Protein AF-A0A1Y1YC53-F1 (afdb_monomer_lite)

Sequence (71 aa):
MTDGLLRLIAENAPFIKELRITNSEYVTDLVLEFLIEKCIYLNRLHIIGNSEVAGISANLLKRCDHIYSCN

pLDDT: mean 71.29, std 14.7, range [35.78, 91.12]

Structure (mmCIF, N/CA/C/O backbone):
data_AF-A0A1Y1YC53-F1
#
_entry.id   AF-A0A1Y1YC53-F1
#
loop_
_atom_site.group_PDB
_atom_site.id
_atom_site.type_symbol
_atom_site.label_atom_id
_atom_site.label_alt_id
_atom_site.label_comp_id
_atom_site.label_asym_id
_atom_site.label_entity_id
_atom_site.label_seq_id
_atom_site.pdbx_PDB_ins_code
_atom_site.Cartn_x
_atom_site.Cartn_y
_atom_site.Cartn_z
_atom_site.occupancy
_atom_site.B_iso_or_equiv
_atom_site.auth_seq_id
_atom_site.auth_comp_id
_atom_site.auth_asym_id
_atom_site.auth_atom_id
_atom_site.pdbx_PDB_model_num
ATOM 1 N N . MET A 1 1 ? -0.373 2.660 -12.686 1.00 66.00 1 MET A N 1
ATOM 2 C CA . MET A 1 1 ? -0.631 3.650 -11.603 1.00 66.00 1 MET A CA 1
ATOM 3 C C . MET A 1 1 ? 0.690 4.338 -11.243 1.00 66.00 1 MET A C 1
ATOM 5 O O . MET A 1 1 ? 1.720 3.707 -11.439 1.00 66.00 1 MET A O 1
ATOM 9 N N . THR A 1 2 ? 0.697 5.591 -10.770 1.00 73.12 2 THR A N 1
ATOM 10 C CA . THR A 1 2 ? 1.927 6.326 -10.380 1.00 73.12 2 THR A CA 1
ATOM 11 C C . THR A 1 2 ? 1.957 6.642 -8.881 1.00 73.12 2 THR A C 1
ATOM 13 O O . THR A 1 2 ? 0.901 6.774 -8.257 1.00 73.12 2 THR A O 1
ATOM 16 N N . ASP A 1 3 ? 3.156 6.825 -8.314 1.00 80.06 3 ASP A N 1
ATOM 17 C CA . ASP A 1 3 ? 3.361 7.146 -6.890 1.00 80.06 3 ASP A CA 1
ATOM 18 C C . ASP A 1 3 ? 2.561 8.373 -6.422 1.00 80.06 3 ASP A C 1
ATOM 20 O O . ASP A 1 3 ? 1.968 8.371 -5.343 1.00 80.06 3 ASP A O 1
ATOM 24 N N . GLY A 1 4 ? 2.476 9.418 -7.251 1.00 84.12 4 GLY A N 1
ATOM 25 C CA . GLY A 1 4 ? 1.721 10.628 -6.913 1.00 84.12 4 GLY A CA 1
ATOM 26 C C . GLY A 1 4 ? 0.237 10.353 -6.655 1.00 84.12 4 GLY A C 1
ATOM 27 O O . GLY A 1 4 ? -0.339 10.894 -5.713 1.00 84.12 4 GLY A O 1
ATOM 28 N N . LEU A 1 5 ? -0.371 9.458 -7.440 1.00 84.69 5 LEU A N 1
ATOM 29 C CA . LEU A 1 5 ? -1.772 9.088 -7.261 1.00 84.69 5 LEU A CA 1
ATOM 30 C C . LEU A 1 5 ? -1.980 8.270 -5.981 1.00 84.69 5 LEU A C 1
ATOM 32 O O . LEU A 1 5 ? -2.952 8.498 -5.267 1.00 84.69 5 LEU A O 1
ATOM 36 N N . LEU A 1 6 ? -1.064 7.350 -5.665 1.00 83.44 6 LEU A N 1
ATOM 37 C CA . LEU A 1 6 ? -1.139 6.553 -4.437 1.00 83.44 6 LEU A CA 1
ATOM 38 C C . LEU A 1 6 ? -1.000 7.421 -3.183 1.00 83.44 6 LEU A C 1
ATOM 40 O O . LEU A 1 6 ? -1.751 7.220 -2.231 1.00 83.44 6 LEU A O 1
ATOM 44 N N . ARG A 1 7 ? -0.119 8.430 -3.197 1.00 87.81 7 ARG A N 1
ATOM 45 C CA . ARG A 1 7 ? -0.036 9.410 -2.101 1.00 87.81 7 ARG A CA 1
ATOM 46 C C . ARG A 1 7 ? -1.339 10.173 -1.928 1.00 87.81 7 ARG A C 1
ATOM 48 O O . ARG A 1 7 ? -1.836 10.277 -0.814 1.00 87.81 7 ARG A O 1
ATOM 55 N N . LEU A 1 8 ? -1.920 10.643 -3.030 1.00 89.12 8 LEU A N 1
ATOM 56 C CA . LEU A 1 8 ? -3.169 11.395 -2.985 1.00 89.12 8 LEU A CA 1
ATOM 57 C C . LEU A 1 8 ? -4.319 10.544 -2.421 1.00 89.12 8 LEU A C 1
ATOM 59 O O . LEU A 1 8 ? -5.127 11.038 -1.638 1.00 89.12 8 LEU A O 1
ATOM 63 N N . ILE A 1 9 ? -4.367 9.255 -2.771 1.00 86.62 9 ILE A N 1
ATOM 64 C CA . ILE A 1 9 ? -5.321 8.294 -2.201 1.00 86.62 9 ILE A CA 1
ATOM 65 C C . ILE A 1 9 ? -5.069 8.108 -0.703 1.00 86.62 9 ILE A C 1
ATOM 67 O O . ILE A 1 9 ? -6.012 8.184 0.077 1.00 86.62 9 ILE A O 1
ATOM 71 N N . ALA A 1 10 ? -3.818 7.904 -0.292 1.00 86.44 10 ALA A N 1
ATOM 72 C CA . ALA A 1 10 ? -3.457 7.736 1.112 1.00 86.44 10 ALA A CA 1
ATOM 73 C C . ALA A 1 10 ? -3.840 8.957 1.971 1.00 86.44 10 ALA A C 1
ATOM 75 O O . ALA A 1 10 ? -4.286 8.807 3.106 1.00 86.44 10 ALA A O 1
ATOM 76 N N . GLU A 1 11 ? -3.717 10.166 1.421 1.00 89.75 11 GLU A N 1
ATOM 77 C CA . GLU A 1 11 ? -4.076 11.407 2.114 1.00 89.75 11 GLU A CA 1
ATOM 78 C C . GLU A 1 11 ? -5.587 11.659 2.167 1.00 89.75 11 GLU A C 1
ATOM 80 O O . GLU A 1 11 ? -6.093 12.126 3.186 1.00 89.75 11 GLU A O 1
ATOM 85 N N . ASN A 1 12 ? -6.318 11.347 1.093 1.00 91.12 12 ASN A N 1
ATOM 86 C CA . ASN A 1 12 ? -7.752 11.644 1.001 1.00 91.12 12 ASN A CA 1
ATOM 87 C C . ASN A 1 12 ? -8.646 10.493 1.479 1.00 91.12 12 ASN A C 1
ATOM 89 O O . ASN A 1 12 ? -9.829 10.704 1.749 1.00 91.12 12 ASN A O 1
ATOM 93 N N . ALA A 1 13 ? -8.113 9.276 1.577 1.00 87.19 13 ALA A N 1
ATOM 94 C CA . ALA A 1 13 ? -8.888 8.079 1.874 1.00 87.19 13 ALA A CA 1
ATOM 95 C C . ALA A 1 13 ? -8.207 7.165 2.921 1.00 87.19 13 ALA A C 1
ATOM 97 O O . ALA A 1 13 ? -7.979 5.981 2.663 1.00 87.19 13 ALA A O 1
ATOM 98 N N . PRO A 1 14 ? -7.963 7.664 4.151 1.00 84.31 14 PRO A N 1
ATOM 99 C CA . PRO A 1 14 ? -7.311 6.899 5.224 1.00 84.31 14 PRO A CA 1
ATOM 100 C C . PRO A 1 14 ? -8.145 5.707 5.737 1.00 84.31 14 PRO A C 1
ATOM 102 O O . PRO A 1 14 ? -7.642 4.841 6.450 1.00 84.31 14 PRO A O 1
ATOM 105 N N . PHE A 1 15 ? -9.430 5.641 5.374 1.00 86.88 15 PHE A N 1
ATOM 106 C CA . PHE A 1 15 ? -10.362 4.575 5.764 1.00 86.88 15 PHE A CA 1
ATOM 107 C C . PHE A 1 15 ? -10.473 3.442 4.735 1.00 86.88 15 PHE A C 1
ATOM 109 O O . PHE A 1 15 ? -11.348 2.580 4.865 1.00 86.88 15 PHE A O 1
ATOM 116 N N . ILE A 1 16 ? -9.637 3.443 3.692 1.00 85.69 16 ILE A N 1
ATOM 117 C CA . ILE A 1 16 ? -9.632 2.369 2.697 1.00 85.69 16 ILE A CA 1
ATOM 118 C C . ILE A 1 16 ? -9.300 1.047 3.377 1.00 85.69 16 ILE A C 1
ATOM 120 O O . ILE A 1 16 ? -8.309 0.934 4.087 1.00 85.69 16 ILE A O 1
ATOM 124 N N . LYS A 1 17 ? -10.134 0.038 3.108 1.00 85.88 17 LYS A N 1
ATOM 125 C CA . LYS A 1 17 ? -9.945 -1.336 3.589 1.00 85.88 17 LYS A CA 1
ATOM 126 C C . LYS A 1 17 ? -9.327 -2.259 2.555 1.00 85.88 17 LYS A C 1
ATOM 128 O O . LYS A 1 17 ? -8.746 -3.275 2.919 1.00 85.88 17 LYS A O 1
ATOM 133 N N . GLU A 1 18 ? -9.502 -1.937 1.280 1.00 84.06 18 GLU A N 1
ATOM 134 C CA . GLU A 1 18 ? -9.040 -2.752 0.169 1.00 84.06 18 GLU A CA 1
ATOM 135 C C . GLU A 1 18 ? -8.586 -1.857 -0.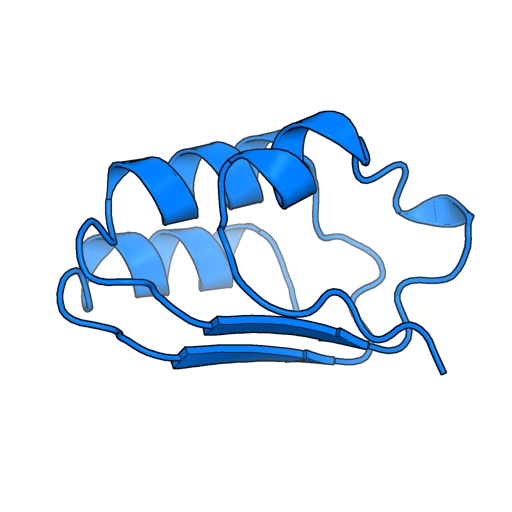981 1.00 84.06 18 GLU A C 1
ATOM 137 O O . GLU A 1 18 ? -9.348 -1.006 -1.442 1.00 84.06 18 GLU A O 1
ATOM 142 N N . LEU A 1 19 ? -7.355 -2.057 -1.442 1.00 81.12 19 LEU A N 1
ATOM 143 C CA . LEU A 1 19 ? -6.774 -1.347 -2.571 1.00 81.12 19 LEU A CA 1
ATOM 144 C C . LEU A 1 19 ? -6.218 -2.356 -3.572 1.00 81.12 19 LEU A C 1
ATOM 146 O O . LEU A 1 19 ? -5.471 -3.264 -3.212 1.00 81.12 19 LEU A O 1
ATOM 150 N N . ARG A 1 20 ? -6.581 -2.188 -4.844 1.00 80.06 20 ARG A N 1
ATOM 151 C CA . ARG A 1 20 ? -6.024 -2.968 -5.949 1.00 80.06 20 ARG A CA 1
ATOM 152 C C . ARG A 1 20 ? -5.201 -2.064 -6.855 1.00 80.06 20 ARG A C 1
ATOM 154 O O . ARG A 1 20 ? -5.726 -1.116 -7.431 1.00 80.06 20 ARG A O 1
ATOM 161 N N . ILE A 1 21 ? -3.930 -2.397 -7.002 1.00 76.81 21 ILE A N 1
ATOM 162 C CA . ILE A 1 21 ? -2.965 -1.755 -7.884 1.00 76.81 21 ILE A CA 1
ATOM 163 C C . ILE A 1 21 ? -2.698 -2.740 -9.019 1.00 76.81 21 ILE A C 1
ATOM 165 O O . ILE A 1 21 ? -2.193 -3.833 -8.792 1.00 76.81 21 ILE A O 1
ATOM 169 N N . THR A 1 22 ? -3.064 -2.377 -10.242 1.00 74.88 22 THR A N 1
ATOM 170 C CA . THR A 1 22 ? -2.868 -3.216 -11.433 1.00 74.88 22 THR A CA 1
ATOM 171 C C . THR A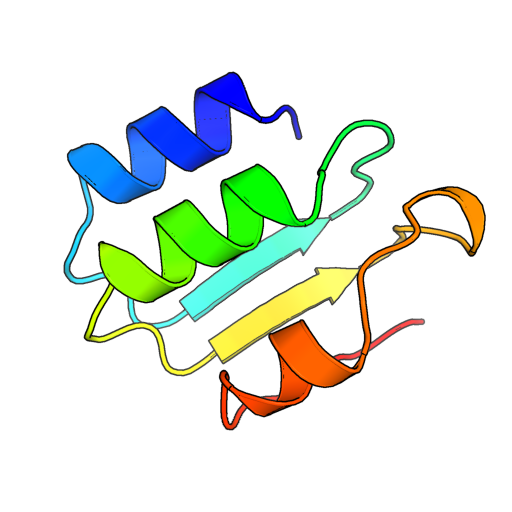 1 22 ? -1.992 -2.479 -12.438 1.00 74.88 22 THR A C 1
ATOM 173 O O . THR A 1 22 ? -2.124 -1.261 -12.583 1.00 74.88 22 THR A O 1
ATOM 176 N N . ASN A 1 23 ? -1.106 -3.214 -13.116 1.00 67.38 23 ASN A N 1
ATOM 177 C CA . ASN A 1 23 ? -0.290 -2.726 -14.233 1.00 67.38 23 ASN A CA 1
ATOM 178 C C . ASN A 1 23 ? 0.448 -1.414 -13.903 1.00 67.38 23 ASN A C 1
ATOM 180 O O . ASN A 1 23 ? 0.224 -0.352 -14.497 1.00 67.38 23 ASN A O 1
ATOM 184 N N . SER A 1 24 ? 1.273 -1.476 -12.863 1.00 66.88 24 SER A N 1
ATOM 185 C CA . SER A 1 24 ? 2.039 -0.336 -12.382 1.00 66.88 24 SER A CA 1
ATOM 186 C C . SER A 1 24 ? 3.516 -0.556 -12.649 1.00 66.88 24 SER A C 1
ATOM 188 O O . SER A 1 24 ? 4.140 -1.407 -12.040 1.00 66.88 24 SER A O 1
ATOM 190 N N . GLU A 1 25 ? 4.079 0.235 -13.555 1.00 66.12 25 GLU A N 1
ATOM 191 C CA . GLU A 1 25 ? 5.512 0.178 -13.878 1.00 66.12 25 GLU A CA 1
ATOM 192 C C . GLU A 1 25 ? 6.359 1.068 -12.952 1.00 66.12 25 GLU A C 1
ATOM 194 O O . GLU A 1 25 ? 7.581 0.984 -12.955 1.00 66.12 25 GLU A O 1
ATOM 199 N N . TYR A 1 26 ? 5.711 1.920 -12.148 1.00 69.94 26 TYR A N 1
ATOM 200 C CA . TYR A 1 26 ? 6.358 3.013 -11.412 1.00 69.94 26 TYR A CA 1
ATOM 201 C C . TYR A 1 26 ? 6.030 3.044 -9.919 1.00 69.94 26 TYR A C 1
ATOM 203 O O . TYR A 1 26 ? 6.217 4.080 -9.291 1.00 69.94 26 TYR A O 1
ATOM 211 N N . VAL A 1 27 ? 5.468 1.968 -9.366 1.00 75.00 27 VAL A N 1
ATOM 212 C CA . VAL A 1 27 ? 5.126 1.924 -7.939 1.00 75.00 27 VAL A CA 1
ATOM 213 C C . VAL A 1 27 ? 6.345 1.493 -7.141 1.00 75.00 27 VAL A C 1
ATOM 215 O O . VAL A 1 27 ? 6.902 0.428 -7.395 1.00 75.00 27 VAL A O 1
ATOM 218 N N . THR A 1 28 ? 6.742 2.324 -6.180 1.00 76.12 28 THR A N 1
ATOM 219 C CA . THR A 1 28 ? 7.918 2.090 -5.331 1.00 76.12 28 THR A CA 1
ATOM 220 C C . THR A 1 28 ? 7.551 1.646 -3.912 1.00 76.12 28 THR A C 1
ATOM 222 O O . THR A 1 28 ? 6.471 1.950 -3.403 1.00 76.12 28 THR A O 1
ATOM 225 N N . ASP A 1 29 ? 8.481 0.984 -3.217 1.00 76.81 29 ASP A N 1
ATOM 226 C CA . ASP A 1 29 ? 8.309 0.615 -1.801 1.00 76.81 29 ASP A CA 1
ATOM 227 C C . ASP A 1 29 ? 7.981 1.821 -0.911 1.00 76.81 29 ASP A C 1
ATOM 229 O O . ASP A 1 29 ? 7.137 1.726 -0.023 1.00 76.81 29 ASP A O 1
ATOM 233 N N . LEU A 1 30 ? 8.577 2.984 -1.193 1.00 82.38 30 LEU A N 1
ATOM 234 C CA . LEU A 1 30 ? 8.361 4.209 -0.418 1.00 82.38 30 LEU A CA 1
ATOM 235 C C . LEU A 1 30 ? 6.901 4.666 -0.438 1.00 82.38 30 LEU A C 1
ATOM 237 O O . LEU A 1 30 ? 6.379 5.135 0.575 1.00 82.38 30 LEU A O 1
ATOM 241 N N . VAL A 1 31 ? 6.229 4.571 -1.590 1.00 81.62 31 VAL A N 1
ATOM 242 C CA . VAL A 1 31 ? 4.821 4.971 -1.657 1.00 81.62 31 VAL A CA 1
ATOM 243 C C . VAL A 1 31 ? 3.911 3.946 -0.994 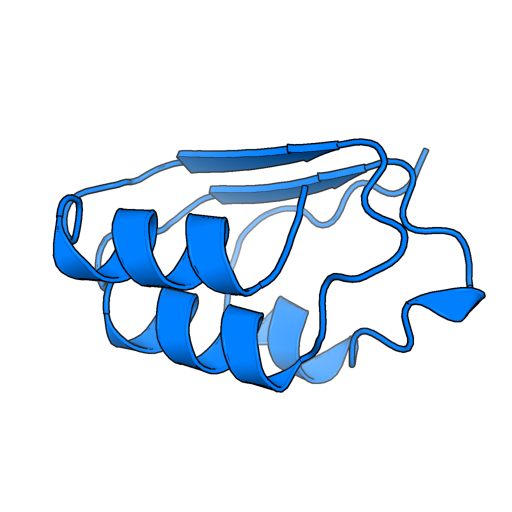1.00 81.62 31 VAL A C 1
ATOM 245 O O . VAL A 1 31 ? 2.892 4.321 -0.417 1.00 81.62 31 VAL A O 1
ATOM 248 N N . LEU A 1 32 ? 4.281 2.666 -1.048 1.00 79.38 32 LEU A N 1
ATOM 249 C CA . LEU A 1 32 ? 3.541 1.604 -0.384 1.00 79.38 32 LEU A CA 1
ATOM 250 C C . LEU A 1 32 ? 3.665 1.733 1.136 1.00 79.38 32 LEU A C 1
ATOM 252 O O . LEU A 1 32 ? 2.649 1.647 1.817 1.00 79.38 32 LEU A O 1
ATOM 256 N N . GLU A 1 33 ? 4.853 2.040 1.663 1.00 81.88 33 GLU A N 1
ATOM 257 C CA . GLU A 1 33 ? 5.044 2.353 3.086 1.00 81.88 33 GLU A CA 1
ATOM 258 C C . GLU A 1 33 ? 4.158 3.511 3.519 1.00 81.88 33 GLU A C 1
ATOM 260 O O . GLU A 1 33 ? 3.391 3.381 4.472 1.00 81.88 33 GLU A O 1
ATOM 265 N N . PHE A 1 34 ? 4.198 4.610 2.766 1.00 85.31 34 PHE A N 1
ATOM 266 C CA . PHE A 1 34 ? 3.372 5.776 3.048 1.00 85.31 34 PHE A CA 1
ATOM 267 C C . PHE A 1 34 ? 1.877 5.434 3.056 1.00 85.31 34 PHE A C 1
ATOM 269 O O . PHE A 1 34 ? 1.123 5.899 3.912 1.00 85.31 34 PHE A O 1
ATOM 276 N N . LEU A 1 35 ? 1.440 4.596 2.116 1.00 83.19 35 LEU A N 1
ATOM 277 C CA . LEU A 1 35 ? 0.056 4.159 2.021 1.00 83.19 35 LEU A CA 1
ATOM 278 C C . LEU A 1 35 ? -0.349 3.277 3.210 1.00 83.19 35 LEU A C 1
ATOM 280 O O . LEU A 1 35 ? -1.430 3.469 3.757 1.00 83.19 35 LEU A O 1
ATOM 284 N N . ILE A 1 36 ? 0.519 2.364 3.645 1.00 79.25 36 ILE A N 1
ATOM 285 C CA . ILE A 1 36 ? 0.288 1.500 4.812 1.00 79.25 36 ILE A CA 1
ATOM 286 C C . ILE A 1 36 ? 0.236 2.325 6.104 1.00 79.25 36 ILE A C 1
ATOM 288 O O . ILE A 1 36 ? -0.598 2.065 6.969 1.00 79.25 36 ILE A O 1
ATOM 292 N N . GLU A 1 37 ? 1.090 3.340 6.237 1.00 84.69 37 GLU A N 1
ATOM 293 C CA . GLU A 1 37 ? 1.112 4.211 7.417 1.00 84.69 37 GLU A CA 1
ATOM 294 C C . GLU A 1 37 ? -0.116 5.119 7.514 1.00 84.69 37 GLU A C 1
ATOM 296 O O . GLU A 1 37 ? -0.613 5.381 8.611 1.00 84.69 37 GLU A O 1
ATOM 301 N N . LYS A 1 38 ? -0.613 5.620 6.379 1.00 87.38 38 LYS A N 1
ATOM 302 C CA . LYS A 1 38 ? -1.774 6.519 6.348 1.00 87.38 38 LYS A CA 1
ATOM 303 C C . LYS A 1 38 ? -3.100 5.773 6.375 1.00 87.38 38 LYS A C 1
ATOM 305 O O . LYS A 1 38 ? -4.023 6.191 7.075 1.00 87.38 38 LYS A O 1
ATOM 310 N N . CYS A 1 39 ? -3.203 4.671 5.642 1.00 86.06 39 CYS A N 1
ATOM 311 C CA . CYS A 1 39 ? -4.411 3.864 5.569 1.00 86.06 39 CYS A CA 1
ATOM 312 C C . CYS A 1 39 ? -4.383 2.777 6.647 1.00 86.06 39 CYS A C 1
ATOM 314 O O . CYS A 1 39 ? -4.259 1.594 6.345 1.00 86.06 39 CYS A O 1
ATOM 316 N N . ILE A 1 40 ? -4.542 3.167 7.915 1.00 82.94 40 ILE A N 1
ATOM 317 C CA . ILE A 1 40 ? -4.477 2.245 9.068 1.00 82.94 40 ILE A CA 1
ATOM 318 C C . ILE A 1 40 ? -5.541 1.133 9.044 1.00 82.94 40 ILE A C 1
ATOM 320 O O . ILE A 1 40 ? -5.422 0.140 9.756 1.00 82.94 40 ILE A O 1
ATOM 324 N N . TYR A 1 41 ? -6.600 1.308 8.247 1.00 82.75 41 TYR A N 1
ATOM 325 C CA . TYR A 1 41 ? -7.670 0.325 8.059 1.00 82.75 41 TYR A CA 1
ATOM 326 C C . TYR A 1 41 ? -7.467 -0.557 6.826 1.00 82.75 41 TYR A C 1
ATOM 328 O O . TYR A 1 41 ? -8.337 -1.384 6.531 1.00 82.75 41 TYR A O 1
ATOM 336 N N . LEU A 1 42 ? -6.361 -0.370 6.098 1.00 80.81 42 LEU A N 1
ATOM 337 C CA . LEU A 1 42 ? -6.048 -1.127 4.899 1.00 80.81 42 LEU A CA 1
ATOM 338 C C . LEU A 1 42 ? -5.757 -2.566 5.286 1.00 80.81 42 LEU A C 1
ATOM 340 O O . LEU A 1 42 ? -4.666 -2.921 5.721 1.00 80.81 42 LEU A O 1
ATOM 344 N N . ASN A 1 43 ? -6.764 -3.399 5.077 1.00 78.31 43 ASN A N 1
ATOM 345 C CA . ASN A 1 43 ? -6.638 -4.823 5.258 1.00 78.31 43 ASN A CA 1
ATOM 346 C C . ASN A 1 43 ? -6.037 -5.412 3.989 1.00 78.31 43 ASN A C 1
ATOM 348 O O . ASN A 1 43 ? -4.947 -5.950 4.055 1.00 78.31 43 ASN A O 1
ATOM 352 N N . ARG A 1 44 ? -6.684 -5.250 2.830 1.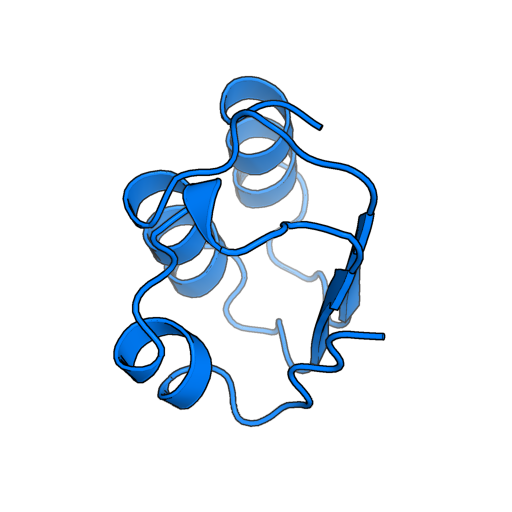00 75.69 44 ARG A N 1
ATOM 353 C CA . ARG A 1 44 ? -6.318 -5.918 1.573 1.00 75.69 44 ARG A CA 1
ATOM 354 C C . ARG A 1 44 ? -5.547 -5.014 0.615 1.00 75.69 44 ARG A C 1
ATOM 356 O O . ARG A 1 44 ? -6.089 -4.019 0.146 1.00 75.69 44 ARG A O 1
ATOM 363 N N . LEU A 1 45 ? -4.326 -5.395 0.247 1.00 76.00 45 LEU A N 1
ATOM 364 C CA . LEU A 1 45 ? -3.545 -4.709 -0.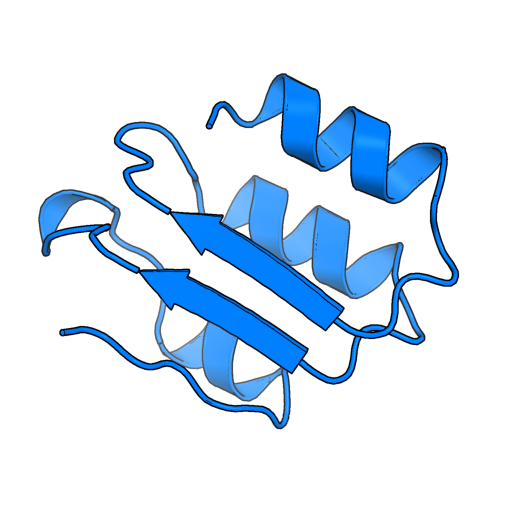783 1.00 76.00 45 LEU A CA 1
ATOM 365 C C . LEU A 1 45 ? -3.170 -5.699 -1.886 1.00 76.00 45 LEU A C 1
ATOM 367 O O . LEU A 1 45 ? -2.286 -6.531 -1.718 1.00 76.00 45 LEU A O 1
ATOM 371 N N . HIS A 1 46 ? -3.836 -5.597 -3.032 1.00 75.69 46 HIS A N 1
ATOM 372 C CA . HIS A 1 46 ? -3.510 -6.414 -4.196 1.00 75.69 46 HIS A CA 1
ATOM 373 C C . HIS A 1 46 ? -2.618 -5.629 -5.142 1.00 75.69 46 HIS A C 1
ATOM 375 O O . HIS A 1 46 ? -2.979 -4.533 -5.560 1.00 75.69 46 HIS A O 1
ATOM 381 N N . ILE A 1 47 ? -1.496 -6.220 -5.529 1.00 71.50 47 ILE A N 1
ATOM 382 C CA . ILE A 1 47 ? -0.576 -5.662 -6.513 1.00 71.50 47 ILE A CA 1
ATOM 383 C C . ILE A 1 47 ? -0.449 -6.697 -7.633 1.00 71.50 47 ILE A C 1
ATOM 385 O O . ILE A 1 47 ? 0.094 -7.774 -7.417 1.00 71.50 47 ILE A O 1
ATOM 389 N N . ILE A 1 48 ? -1.018 -6.398 -8.801 1.00 68.56 48 ILE A N 1
ATOM 390 C CA . ILE A 1 48 ? -1.160 -7.318 -9.940 1.00 68.56 48 ILE A CA 1
ATOM 391 C C . ILE A 1 48 ? -0.393 -6.742 -11.134 1.00 68.56 48 ILE A C 1
ATOM 393 O O . ILE A 1 48 ? -0.495 -5.546 -11.420 1.00 68.56 48 ILE A O 1
ATOM 397 N N . GLY A 1 49 ? 0.371 -7.571 -11.847 1.00 58.19 49 GLY A N 1
ATOM 398 C CA . GLY A 1 49 ? 1.102 -7.139 -13.045 1.00 58.19 49 GLY A CA 1
ATOM 399 C C . GLY A 1 49 ? 2.260 -6.178 -12.766 1.00 58.19 49 GLY A C 1
ATOM 400 O O . GLY A 1 49 ? 2.663 -5.432 -13.648 1.00 58.19 49 GLY A O 1
ATOM 401 N N . ASN A 1 50 ? 2.783 -6.163 -11.538 1.00 58.22 50 ASN A N 1
ATOM 402 C CA . ASN A 1 50 ? 4.071 -5.541 -11.249 1.00 58.22 50 ASN A CA 1
ATOM 403 C C . ASN A 1 50 ? 5.105 -6.659 -11.422 1.00 58.22 50 ASN A C 1
ATOM 405 O O . ASN A 1 50 ? 5.418 -7.374 -10.475 1.00 58.22 50 ASN A O 1
ATOM 409 N N . SER A 1 51 ? 5.523 -6.896 -12.669 1.00 45.12 51 SER A N 1
ATOM 410 C CA . SER A 1 51 ? 6.600 -7.839 -12.999 1.00 45.12 51 SER A CA 1
ATOM 411 C C . SER A 1 51 ? 7.849 -7.531 -12.166 1.00 45.12 51 SER A C 1
ATOM 413 O O . SER A 1 51 ? 8.009 -6.378 -11.770 1.00 45.12 51 SER A O 1
ATOM 415 N N . GLU A 1 52 ? 8.730 -8.520 -11.963 1.00 46.66 52 GLU A N 1
ATOM 416 C CA . GLU A 1 52 ? 10.023 -8.520 -11.227 1.00 46.66 52 GLU A CA 1
ATOM 417 C C . GLU A 1 52 ? 10.821 -7.193 -11.148 1.00 46.66 52 GLU A C 1
ATOM 419 O O . GLU A 1 52 ? 11.617 -7.001 -10.235 1.00 46.66 52 GLU A O 1
ATOM 424 N N . VAL A 1 53 ? 10.591 -6.263 -12.071 1.00 44.59 53 VAL A N 1
ATOM 425 C CA . VAL A 1 53 ? 11.120 -4.897 -12.157 1.00 44.59 53 VAL A CA 1
ATOM 426 C C . VAL A 1 53 ? 10.676 -3.963 -11.019 1.00 44.59 53 VAL A C 1
ATOM 428 O O . VAL A 1 53 ? 11.435 -3.068 -10.660 1.00 44.59 53 VAL A O 1
ATOM 431 N N . ALA A 1 54 ? 9.489 -4.140 -10.423 1.00 50.97 54 ALA A N 1
ATOM 432 C CA . ALA A 1 54 ? 8.993 -3.186 -9.419 1.00 50.97 54 ALA A CA 1
ATOM 433 C C . ALA A 1 54 ? 9.769 -3.228 -8.088 1.00 50.97 54 ALA A C 1
ATOM 435 O O . ALA A 1 54 ? 9.611 -2.330 -7.267 1.00 50.97 54 ALA A O 1
ATOM 436 N N . GLY A 1 55 ? 10.612 -4.246 -7.865 1.00 54.47 55 GLY A N 1
ATOM 437 C CA . GLY A 1 55 ? 11.498 -4.305 -6.699 1.00 54.47 55 GLY A CA 1
ATOM 438 C C . GLY A 1 55 ? 10.770 -4.202 -5.357 1.00 54.47 55 GLY A C 1
ATOM 439 O O . GLY A 1 55 ? 11.395 -3.826 -4.373 1.00 54.47 55 GLY A O 1
ATOM 440 N N . ILE A 1 56 ? 9.462 -4.495 -5.324 1.00 62.44 56 ILE A N 1
ATOM 441 C CA . ILE A 1 56 ? 8.652 -4.315 -4.125 1.00 62.44 56 ILE A CA 1
ATOM 442 C C . ILE A 1 56 ? 9.122 -5.330 -3.091 1.00 62.44 56 ILE A C 1
ATOM 444 O O . ILE A 1 56 ? 9.039 -6.546 -3.303 1.00 62.44 56 ILE A O 1
ATOM 448 N N . SER A 1 57 ? 9.632 -4.843 -1.968 1.00 62.25 57 SER A N 1
ATOM 449 C CA . SER A 1 57 ? 10.186 -5.687 -0.925 1.00 62.25 57 SER A CA 1
ATOM 450 C C . SER A 1 57 ? 9.092 -6.594 -0.367 1.00 62.25 57 SER A C 1
ATOM 452 O O . SER A 1 57 ? 8.139 -6.139 0.264 1.00 62.25 57 SER A O 1
ATOM 454 N N . ALA A 1 58 ? 9.255 -7.911 -0.511 1.00 61.75 58 ALA A N 1
ATOM 455 C CA . ALA A 1 58 ? 8.326 -8.893 0.059 1.00 61.75 58 ALA A CA 1
ATOM 456 C C . ALA A 1 58 ? 8.122 -8.718 1.580 1.00 61.75 58 ALA A C 1
ATOM 458 O O . ALA A 1 58 ? 7.081 -9.080 2.121 1.00 61.75 58 ALA A O 1
ATOM 459 N N . ASN A 1 59 ? 9.096 -8.122 2.276 1.00 61.59 59 ASN A N 1
ATOM 460 C CA . ASN A 1 59 ? 8.985 -7.750 3.689 1.00 61.59 59 ASN A CA 1
ATOM 461 C C . ASN A 1 59 ? 7.980 -6.620 3.948 1.00 61.59 59 ASN A C 1
ATOM 463 O O . ASN A 1 59 ? 7.345 -6.612 5.000 1.00 61.59 59 ASN A O 1
ATOM 467 N N . LEU A 1 60 ? 7.808 -5.700 2.999 1.00 62.06 60 LEU A N 1
ATOM 468 C CA . LEU A 1 60 ? 6.797 -4.653 3.072 1.00 62.06 60 LEU A CA 1
ATOM 469 C C . LEU A 1 60 ? 5.396 -5.248 2.982 1.00 62.06 60 LEU A C 1
ATOM 471 O O . LEU A 1 60 ? 4.514 -4.936 3.776 1.00 62.06 60 LEU A O 1
ATOM 475 N N . LEU A 1 61 ? 5.239 -6.192 2.057 1.00 59.50 61 LEU A N 1
ATOM 476 C CA . LEU A 1 61 ? 3.995 -6.915 1.840 1.00 59.50 61 LEU A CA 1
ATOM 477 C C . LEU A 1 61 ? 3.607 -7.765 3.051 1.00 59.50 61 LEU A C 1
ATOM 479 O O . LEU A 1 61 ? 2.425 -7.918 3.307 1.00 59.50 61 LEU A O 1
ATOM 483 N N . LYS A 1 62 ? 4.572 -8.251 3.843 1.00 59.44 62 LYS A N 1
ATOM 484 C CA . LYS A 1 62 ? 4.298 -8.962 5.106 1.00 59.44 62 LYS A CA 1
ATOM 485 C C . LYS A 1 62 ? 3.719 -8.077 6.210 1.00 59.44 62 LYS A C 1
ATOM 487 O O . LYS A 1 62 ? 3.119 -8.614 7.135 1.00 59.44 62 LYS A O 1
ATOM 492 N N . ARG A 1 63 ? 3.908 -6.752 6.156 1.00 57.50 63 ARG A N 1
ATOM 493 C CA . ARG A 1 63 ? 3.282 -5.824 7.118 1.00 57.50 63 ARG A CA 1
ATOM 494 C C . ARG A 1 63 ? 1.787 -5.646 6.846 1.00 57.50 63 ARG A C 1
ATOM 496 O O . ARG A 1 63 ? 1.056 -5.268 7.756 1.00 57.50 63 ARG A O 1
ATOM 503 N N . CYS A 1 64 ? 1.339 -5.944 5.627 1.00 53.38 64 CYS A N 1
ATOM 504 C CA . CYS A 1 64 ? -0.070 -6.060 5.279 1.00 53.38 64 CYS A CA 1
ATOM 505 C C . CYS A 1 64 ? -0.473 -7.532 5.357 1.00 53.38 64 CYS A C 1
ATOM 507 O O . CYS A 1 64 ? -0.054 -8.335 4.535 1.00 53.38 64 CYS A O 1
ATOM 509 N N . ASP A 1 65 ? -1.331 -7.900 6.303 1.00 48.16 65 ASP A N 1
ATOM 510 C CA . ASP A 1 65 ? -1.780 -9.286 6.533 1.00 48.16 65 ASP A CA 1
ATOM 511 C C . ASP A 1 65 ? -2.560 -9.930 5.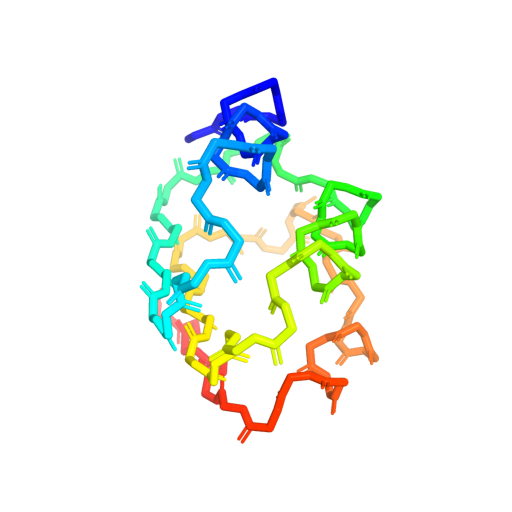354 1.00 48.16 65 ASP A C 1
ATOM 513 O O . ASP A 1 65 ? -3.189 -10.975 5.496 1.00 48.16 65 ASP A O 1
ATOM 517 N N . HIS A 1 66 ? -2.592 -9.318 4.167 1.00 47.66 66 HIS A N 1
ATOM 518 C CA . HIS A 1 66 ? -3.498 -9.720 3.102 1.00 47.66 66 HIS A CA 1
ATOM 519 C C . HIS A 1 66 ? -2.872 -9.733 1.704 1.00 47.66 66 HIS A C 1
ATOM 521 O O . HIS A 1 66 ? -2.688 -8.707 1.056 1.00 47.66 66 HIS A O 1
ATOM 527 N N . ILE A 1 67 ? -2.717 -10.967 1.222 1.00 49.56 67 ILE A N 1
ATOM 528 C CA . ILE A 1 67 ? -2.869 -11.434 -0.163 1.00 49.56 67 ILE A CA 1
ATOM 529 C C . ILE A 1 67 ? -2.145 -10.591 -1.222 1.00 49.56 67 ILE A C 1
ATOM 531 O O . ILE A 1 67 ? -2.750 -9.901 -2.046 1.00 49.56 67 ILE A O 1
ATOM 535 N N . TYR A 1 68 ? -0.833 -10.798 -1.291 1.00 48.91 68 TYR A N 1
ATOM 536 C CA . TYR A 1 68 ? -0.091 -10.628 -2.533 1.00 48.91 68 TYR A CA 1
ATOM 537 C C . TYR A 1 68 ? -0.531 -11.710 -3.530 1.00 48.91 68 TYR A C 1
ATOM 539 O O . TYR A 1 68 ? -0.340 -12.900 -3.288 1.00 48.91 68 TYR A O 1
ATOM 547 N N . SER A 1 69 ? -1.149 -11.310 -4.641 1.00 43.22 69 SER A N 1
ATOM 548 C CA . SER A 1 69 ? -1.450 -12.203 -5.762 1.00 43.22 69 SER A CA 1
ATOM 549 C C . SER A 1 69 ? -0.762 -11.633 -6.993 1.00 43.22 69 SER A C 1
ATOM 551 O O . SER A 1 69 ? -1.304 -10.768 -7.676 1.00 43.22 69 SER A O 1
ATOM 553 N N . CYS A 1 70 ? 0.463 -12.100 -7.227 1.00 39.16 70 CYS A N 1
ATOM 554 C CA . CYS A 1 70 ? 1.041 -12.062 -8.560 1.00 39.16 70 CYS A CA 1
ATOM 555 C C . CYS A 1 70 ? 0.355 -13.140 -9.388 1.00 39.16 70 CYS A C 1
ATOM 557 O O . CYS A 1 70 ? 0.321 -14.298 -8.971 1.00 39.16 70 CYS A O 1
ATOM 559 N N . ASN A 1 71 ? -0.201 -12.742 -10.523 1.00 35.78 71 ASN A N 1
ATOM 560 C CA . ASN A 1 71 ? -0.604 -13.638 -11.593 1.00 35.78 71 ASN A CA 1
ATOM 561 C C . ASN A 1 71 ? 0.130 -13.197 -12.853 1.00 35.78 71 ASN A C 1
ATOM 563 O O . ASN A 1 71 ? 0.247 -11.958 -13.021 1.00 35.78 71 ASN A O 1
#

Organism: NCBI:txid1314790

Secondary structure (DSSP, 8-state):
-BHHHHHHHHHH-TT-SEEEEES-SB--HHHHHHHHHH-TT--EEEEES--GGG---HHHHTTS-S-----

Foldseek 3Di:
DALVVLLVCLVPPLQDQEDAAEQDQHDALVSLVSSCVSNVNHQYYEYENNPPNRVHPVVSVVVRVYDHDYD

Radius of gyration: 10.89 Å; chains: 1; bounding box: 22×25×23 Å